Protein AF-A0A7S3UXL4-F1 (afdb_monomer_lite)

Organism: NCBI:txid215587

Radius of gyration: 20.18 Å; chains: 1; bounding box: 40×60×61 Å

pLDDT: mean 93.24, std 10.39, range [40.31, 98.38]

Sequence (168 aa):
MEEEKFDLEAFVENEVKSVQVVDLHTHLFPPEHDELFLWGIDELLNYHYIVSEFFMVASSDVTSQAFFAEYTEEKRSDLIWTTLFVLRTPVSEACQGVIRVLSRLGLEKHLKDDTLDSIRAWFHERQKDPREYAKTIFELAGIKYVVMTNIPFVEEEARYWENQVNFD

Structure (mmCIF, N/CA/C/O backbone):
data_AF-A0A7S3UXL4-F1
#
_entry.id   AF-A0A7S3UXL4-F1
#
loop_
_atom_site.group_PDB
_atom_site.id
_atom_site.type_symbol
_atom_site.label_atom_id
_atom_site.label_alt_id
_atom_site.label_comp_id
_atom_site.label_asym_id
_atom_site.label_entity_id
_atom_site.label_seq_id
_atom_site.pdbx_PDB_ins_code
_atom_site.Cartn_x
_atom_site.Cartn_y
_atom_site.Cartn_z
_atom_site.occupancy
_atom_site.B_iso_or_equiv
_atom_site.auth_seq_id
_atom_site.auth_comp_id
_atom_site.auth_asym_id
_atom_site.auth_atom_id
_atom_site.pdbx_PDB_model_num
ATOM 1 N N . MET A 1 1 ? -22.887 27.503 39.201 1.00 49.03 1 MET A N 1
ATOM 2 C CA . MET A 1 1 ? -22.783 26.175 38.573 1.00 49.03 1 MET A CA 1
ATOM 3 C C . MET A 1 1 ? -22.576 26.441 37.101 1.00 49.03 1 MET A C 1
ATOM 5 O O . MET A 1 1 ? -23.501 26.936 36.476 1.00 49.03 1 MET A O 1
ATOM 9 N N . GLU A 1 2 ? -21.353 26.276 36.605 1.00 60.50 2 GLU A N 1
ATOM 10 C CA . GLU A 1 2 ? -21.107 26.270 35.159 1.00 60.50 2 GLU A CA 1
ATOM 11 C C . GLU A 1 2 ? -21.726 24.993 34.587 1.00 60.50 2 GLU A C 1
ATOM 13 O O . GLU A 1 2 ? -21.500 23.910 35.124 1.00 60.50 2 GLU A O 1
ATOM 18 N N . GLU A 1 3 ? -22.567 25.132 33.562 1.00 67.19 3 GLU A N 1
ATOM 19 C CA . GLU A 1 3 ? -23.040 23.993 32.779 1.00 67.19 3 GLU A CA 1
ATOM 20 C C . GLU A 1 3 ? -21.860 23.435 31.985 1.00 67.19 3 GLU A C 1
ATOM 22 O O . GLU A 1 3 ? -21.225 24.149 31.206 1.00 67.19 3 GLU A O 1
ATOM 27 N N . GLU A 1 4 ? -21.560 22.156 32.196 1.00 74.75 4 GLU A N 1
ATOM 28 C CA . GLU A 1 4 ? -20.567 21.436 31.411 1.00 74.75 4 GLU A CA 1
ATOM 29 C C . GLU A 1 4 ? -21.085 21.339 29.970 1.00 74.75 4 GLU A C 1
ATOM 31 O O . GLU A 1 4 ? -22.097 20.694 29.682 1.00 74.75 4 GLU A O 1
ATOM 36 N N . LYS A 1 5 ? -20.446 22.079 29.062 1.00 82.38 5 LYS A N 1
ATOM 37 C CA . LYS A 1 5 ? -20.866 22.156 27.665 1.00 82.38 5 LYS A CA 1
ATOM 38 C C . LYS A 1 5 ? -20.492 20.846 26.977 1.00 82.38 5 LYS A C 1
ATOM 40 O O . LYS A 1 5 ? -19.318 20.498 26.923 1.00 82.38 5 LYS A O 1
ATOM 45 N N . PHE A 1 6 ? -21.487 20.135 26.452 1.00 91.25 6 PHE A N 1
ATOM 46 C CA . PHE A 1 6 ? -21.264 18.908 25.692 1.00 91.25 6 PHE A CA 1
ATOM 47 C C . PHE A 1 6 ? -20.352 19.175 24.490 1.00 91.25 6 PHE A C 1
ATOM 49 O O . PHE A 1 6 ? -20.673 20.000 23.627 1.00 91.25 6 PHE A O 1
ATOM 56 N N . ASP A 1 7 ? -19.227 18.467 24.445 1.00 95.12 7 ASP A N 1
ATOM 57 C CA . ASP A 1 7 ? -18.301 18.501 23.321 1.00 95.12 7 ASP A CA 1
ATOM 58 C C . ASP A 1 7 ? -18.802 17.564 22.215 1.00 95.12 7 ASP A C 1
ATOM 60 O O . ASP A 1 7 ? -18.509 16.366 22.181 1.00 95.12 7 ASP A O 1
ATOM 64 N N . LEU A 1 8 ? -19.620 18.126 21.325 1.00 95.75 8 LEU A N 1
ATOM 65 C CA . LEU A 1 8 ? -20.187 17.405 20.190 1.00 95.75 8 LEU A CA 1
ATOM 66 C C . LEU A 1 8 ? -19.105 16.911 19.220 1.00 95.75 8 LEU A C 1
ATOM 68 O O . LEU A 1 8 ? -19.270 15.840 18.643 1.00 95.75 8 LEU A O 1
ATOM 72 N N . GLU A 1 9 ? -18.020 17.667 19.035 1.00 96.94 9 GLU A N 1
ATOM 73 C CA . GLU A 1 9 ? -16.951 17.308 18.097 1.00 96.94 9 GLU A CA 1
ATOM 74 C C . GLU A 1 9 ? -16.204 16.073 18.595 1.00 96.94 9 GLU A C 1
ATOM 76 O O . GLU A 1 9 ? -16.118 15.078 17.872 1.00 96.94 9 GLU A O 1
ATOM 81 N N . ALA A 1 10 ? -15.767 16.087 19.858 1.00 96.62 10 ALA A N 1
ATOM 82 C CA . ALA A 1 10 ? -15.109 14.936 20.467 1.00 96.62 10 ALA A CA 1
ATOM 83 C C . ALA A 1 10 ? -16.031 13.709 20.517 1.00 96.62 10 ALA A C 1
ATOM 85 O O . ALA A 1 10 ? -15.584 12.585 20.280 1.00 96.62 10 ALA A O 1
ATOM 86 N N . PHE A 1 11 ? -17.323 13.908 20.797 1.00 97.12 11 PHE A N 1
ATOM 87 C CA . PHE A 1 11 ? -18.296 12.819 20.784 1.00 97.12 11 PHE A CA 1
ATOM 88 C C . PHE A 1 11 ? -18.409 12.182 19.395 1.00 97.12 11 PHE A C 1
ATOM 90 O O . PHE A 1 11 ? -18.219 10.976 19.263 1.00 97.12 11 PHE A O 1
ATOM 97 N N . VAL A 1 12 ? -18.658 12.978 18.350 1.00 97.44 12 VAL A N 1
ATOM 98 C CA . VAL A 1 12 ? -18.792 12.465 16.978 1.00 97.44 12 VAL A CA 1
ATOM 99 C C . VAL A 1 12 ? -17.506 11.782 16.517 1.00 97.44 12 VAL A C 1
ATOM 101 O O . VAL A 1 12 ? -17.572 10.708 15.925 1.00 97.44 12 VAL A O 1
ATOM 104 N N . GLU A 1 13 ? -16.338 12.357 16.809 1.00 97.31 13 GLU A N 1
ATOM 105 C CA . GLU A 1 13 ? -15.054 11.757 16.444 1.00 97.31 13 GLU A CA 1
ATOM 106 C C . GLU A 1 13 ? -14.853 10.384 17.105 1.00 97.31 13 GLU A C 1
ATOM 108 O O . GLU A 1 13 ? -14.411 9.439 16.446 1.00 97.31 13 GLU A O 1
ATOM 113 N N . ASN A 1 14 ? -15.211 10.249 18.384 1.00 96.81 14 ASN A N 1
ATOM 114 C CA . ASN A 1 14 ? -15.122 8.981 19.104 1.00 96.81 14 ASN A CA 1
ATOM 115 C C . ASN A 1 14 ? -16.096 7.936 18.552 1.00 96.81 14 ASN A C 1
ATOM 117 O O . ASN A 1 14 ? -15.693 6.794 18.327 1.00 96.81 14 ASN A O 1
ATOM 121 N N . GLU A 1 15 ? -17.342 8.327 18.279 1.00 97.25 15 GLU A N 1
ATOM 122 C CA . GLU A 1 15 ? -18.342 7.424 17.708 1.00 97.25 15 GLU A CA 1
ATOM 123 C C . GLU A 1 15 ? -17.902 6.933 16.324 1.00 97.25 15 GLU A C 1
ATOM 125 O O . GLU A 1 15 ? -17.841 5.725 16.093 1.00 97.25 15 GLU A O 1
ATOM 130 N N . VAL A 1 16 ? -17.482 7.840 15.431 1.00 97.06 16 VAL A N 1
ATOM 131 C CA . VAL A 1 16 ? -16.992 7.488 14.086 1.00 97.06 16 VAL A CA 1
ATOM 132 C C . VAL A 1 16 ? -15.787 6.547 14.158 1.00 97.06 16 VAL A C 1
ATOM 134 O O . VAL A 1 16 ? -15.748 5.562 13.424 1.00 97.06 16 VAL A O 1
ATOM 137 N N . LYS A 1 17 ? -14.827 6.793 15.059 1.00 94.81 17 LYS A N 1
ATOM 138 C CA . LYS A 1 17 ? -13.653 5.919 15.242 1.00 94.81 17 LYS A CA 1
ATOM 139 C C . LYS A 1 17 ? -13.992 4.538 15.809 1.00 94.81 17 LYS A C 1
ATOM 141 O O . LYS A 1 17 ? -13.200 3.616 15.634 1.00 94.81 17 LYS A O 1
ATOM 146 N N . SER A 1 18 ? -15.110 4.399 16.521 1.00 95.50 18 SER A N 1
ATOM 147 C CA . SER A 1 18 ? -15.512 3.137 17.156 1.00 95.50 18 SER A CA 1
ATOM 148 C C . SER A 1 18 ? -16.266 2.189 16.218 1.00 95.50 18 SER A C 1
ATOM 150 O O . SER A 1 18 ? -16.340 0.985 16.475 1.00 95.50 18 SER A O 1
ATOM 152 N N . VAL A 1 19 ? -16.824 2.718 15.127 1.00 97.00 19 VAL A N 1
ATOM 153 C CA . VAL A 1 19 ? -17.588 1.937 14.155 1.00 97.00 19 VAL A CA 1
ATOM 154 C C . VAL A 1 19 ? -16.642 1.154 13.252 1.00 97.00 19 VAL A C 1
ATOM 156 O O . VAL A 1 19 ? -15.722 1.709 12.657 1.00 97.00 19 VAL A O 1
ATOM 159 N N . GLN A 1 20 ? -16.912 -0.143 13.098 1.00 97.88 20 GLN A N 1
ATOM 160 C CA . GLN A 1 20 ? -16.227 -0.940 12.088 1.00 97.88 20 GLN A CA 1
ATOM 161 C C . GLN A 1 20 ? -16.821 -0.694 10.696 1.00 97.88 20 GLN A C 1
ATOM 163 O O . GLN A 1 20 ? -18.041 -0.731 10.513 1.00 97.88 20 GLN A O 1
ATOM 168 N N . VAL A 1 21 ? -15.951 -0.503 9.710 1.00 97.69 21 VAL A N 1
ATOM 169 C CA . VAL A 1 21 ? -16.305 -0.227 8.316 1.00 97.69 21 VAL A CA 1
ATOM 170 C C . VAL A 1 21 ? -16.607 -1.524 7.572 1.00 97.69 21 VAL A C 1
ATOM 172 O O . VAL A 1 21 ? -15.914 -2.530 7.725 1.00 97.69 21 VAL A O 1
ATOM 175 N N . VAL A 1 22 ? -17.637 -1.490 6.733 1.00 98.06 22 VAL A N 1
ATOM 176 C CA . VAL A 1 22 ? -17.837 -2.474 5.669 1.00 98.06 22 VAL A CA 1
ATOM 177 C C . VAL A 1 22 ? -17.412 -1.811 4.370 1.00 98.06 22 VAL A C 1
ATOM 179 O O . VAL A 1 22 ? -18.070 -0.867 3.933 1.00 98.06 22 VAL A O 1
ATOM 182 N N . ASP A 1 23 ? -16.321 -2.285 3.774 1.00 98.12 23 ASP A N 1
ATOM 183 C CA . ASP A 1 23 ? -15.875 -1.767 2.484 1.00 98.12 23 ASP A CA 1
ATOM 184 C C . ASP A 1 23 ? -16.589 -2.523 1.362 1.00 98.12 23 ASP A C 1
ATOM 186 O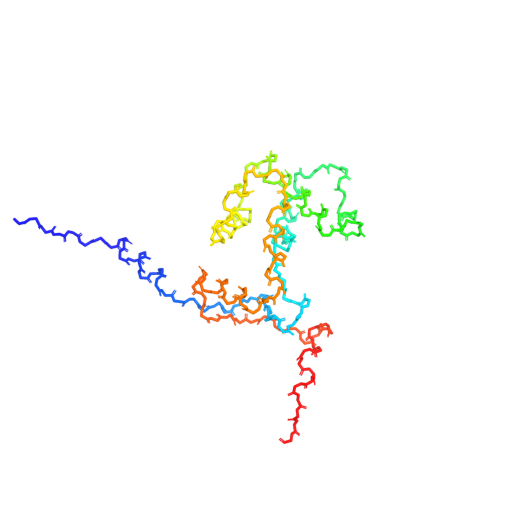 O . ASP A 1 23 ? -16.336 -3.702 1.106 1.00 98.12 23 ASP A O 1
ATOM 190 N N . LEU A 1 24 ? -17.555 -1.854 0.741 1.00 98.00 24 LEU A N 1
ATOM 191 C CA . LEU A 1 24 ? -18.469 -2.467 -0.217 1.00 98.00 24 LEU A CA 1
ATOM 192 C C . LEU A 1 24 ? -17.846 -2.684 -1.600 1.00 98.00 24 LEU A C 1
ATOM 194 O O . LEU A 1 24 ? -18.482 -3.334 -2.430 1.00 98.00 24 LEU A O 1
ATOM 198 N N . HIS A 1 25 ? -16.657 -2.141 -1.876 1.00 98.38 25 HIS A N 1
ATOM 199 C CA . HIS A 1 25 ? -16.020 -2.307 -3.176 1.00 98.38 25 HIS A CA 1
ATOM 200 C C . HIS A 1 25 ? -14.503 -2.158 -3.095 1.00 98.38 25 HIS A C 1
ATOM 202 O O . HIS A 1 25 ? -13.975 -1.064 -2.915 1.00 98.38 25 HIS A O 1
ATOM 208 N N . THR A 1 26 ? -13.804 -3.266 -3.324 1.00 98.31 26 THR A N 1
ATOM 209 C CA . THR A 1 26 ? -12.344 -3.311 -3.341 1.00 98.31 26 THR A CA 1
ATOM 210 C C . THR A 1 26 ? -11.829 -4.147 -4.508 1.00 98.31 26 THR A C 1
ATOM 212 O O . THR A 1 26 ? -12.561 -4.934 -5.109 1.00 98.31 26 THR A O 1
ATOM 215 N N . HIS A 1 27 ? -10.537 -4.006 -4.792 1.00 97.50 27 HIS A N 1
ATOM 216 C CA . HIS A 1 27 ? -9.764 -4.938 -5.616 1.00 97.50 27 HIS A CA 1
ATOM 217 C C . HIS A 1 27 ? -8.839 -5.808 -4.750 1.00 97.50 27 HIS A C 1
ATOM 219 O O . HIS A 1 27 ? -7.786 -6.245 -5.200 1.00 97.50 27 HIS A O 1
ATOM 225 N N . LEU A 1 28 ? -9.203 -6.009 -3.480 1.00 97.56 28 LEU A N 1
ATOM 226 C CA . LEU A 1 28 ? -8.455 -6.864 -2.568 1.00 97.56 28 LEU A CA 1
ATOM 227 C C . LEU A 1 28 ? -8.884 -8.317 -2.758 1.00 97.56 28 LEU A C 1
ATOM 229 O O . LEU A 1 28 ? -10.063 -8.596 -2.968 1.00 97.56 28 LEU A O 1
ATOM 233 N N . PHE A 1 29 ? -7.930 -9.226 -2.613 1.00 96.94 29 PHE A N 1
ATOM 234 C CA . PHE A 1 29 ? -8.152 -10.667 -2.575 1.00 96.94 29 PHE A CA 1
ATOM 235 C C . PHE A 1 29 ? -7.605 -11.239 -1.266 1.00 96.94 29 PHE A C 1
ATOM 237 O O . PHE A 1 29 ? -6.767 -10.600 -0.629 1.00 96.94 29 PHE A O 1
ATOM 244 N N . PRO A 1 30 ? -8.088 -12.399 -0.800 1.00 95.88 30 PRO A N 1
ATOM 245 C CA . PRO A 1 30 ? -7.595 -12.981 0.431 1.00 95.88 30 PRO A CA 1
ATOM 246 C C . PRO A 1 30 ? -6.227 -13.650 0.187 1.00 95.88 30 PRO A C 1
ATOM 248 O O . PRO A 1 30 ? -5.901 -13.971 -0.959 1.00 95.88 30 PRO A O 1
ATOM 251 N N . PRO A 1 31 ? -5.423 -13.897 1.236 1.00 95.12 31 PRO A N 1
ATOM 252 C CA . PRO A 1 31 ? -4.091 -14.487 1.085 1.00 95.12 31 PRO A CA 1
ATOM 253 C C . PRO A 1 31 ? -4.051 -15.834 0.350 1.00 95.12 31 PRO A C 1
ATOM 255 O O . PRO A 1 31 ? -3.026 -16.200 -0.206 1.00 95.12 31 PRO A O 1
ATOM 258 N N . GLU A 1 32 ? -5.160 -16.573 0.334 1.00 93.56 32 GLU A N 1
ATOM 259 C CA . GLU A 1 32 ? -5.330 -17.834 -0.395 1.00 93.56 32 GLU A CA 1
ATOM 260 C C . GLU A 1 32 ? -5.333 -17.671 -1.920 1.00 93.56 32 GLU A C 1
ATOM 262 O O . GLU A 1 32 ? -5.294 -18.672 -2.629 1.00 93.56 32 GLU A O 1
ATOM 267 N N . HIS A 1 33 ? -5.429 -16.440 -2.429 1.00 94.31 33 HIS A N 1
ATOM 268 C CA . HIS A 1 33 ? -5.394 -16.145 -3.861 1.00 94.31 33 HIS A CA 1
ATOM 269 C C . HIS A 1 33 ? -3.981 -15.777 -4.358 1.00 94.31 33 HIS A C 1
ATOM 271 O O . HIS A 1 33 ? -3.832 -15.269 -5.474 1.00 94.31 33 HIS A O 1
ATOM 277 N N . ASP A 1 34 ? -2.947 -16.055 -3.557 1.00 92.69 34 ASP A N 1
ATOM 278 C CA . ASP A 1 34 ? -1.523 -15.920 -3.884 1.00 92.69 34 ASP A CA 1
ATOM 279 C C . ASP A 1 34 ? -1.186 -14.584 -4.574 1.00 92.69 34 ASP A C 1
ATOM 281 O O . ASP A 1 34 ? -1.258 -13.528 -3.954 1.00 92.69 34 ASP A O 1
ATOM 285 N N . GLU A 1 35 ? -0.855 -14.616 -5.868 1.00 92.50 35 GLU A N 1
ATOM 286 C CA . GLU A 1 35 ? -0.429 -13.467 -6.682 1.00 92.50 35 GLU A CA 1
ATOM 287 C C . GLU A 1 35 ? -1.477 -12.345 -6.784 1.00 92.50 35 GLU A C 1
ATOM 289 O O . GLU A 1 35 ? -1.130 -11.215 -7.109 1.00 92.50 35 GLU A O 1
ATOM 294 N N . LEU A 1 36 ? -2.754 -12.628 -6.506 1.00 95.38 36 LEU A N 1
ATOM 295 C CA . LEU A 1 36 ? -3.806 -11.605 -6.486 1.00 95.38 36 LEU A CA 1
ATOM 296 C C . LEU A 1 36 ? -3.873 -10.855 -5.150 1.00 95.38 36 LEU A C 1
ATOM 298 O O . LEU A 1 36 ? -4.463 -9.776 -5.068 1.00 95.38 36 LEU A O 1
ATOM 302 N N . PHE A 1 37 ? -3.283 -11.412 -4.092 1.00 96.62 37 PHE A N 1
ATOM 303 C CA . PHE A 1 37 ? -3.136 -10.733 -2.814 1.00 96.62 37 PHE A CA 1
ATOM 304 C C . PHE A 1 37 ? -1.937 -9.785 -2.889 1.00 96.62 37 PHE A C 1
ATOM 306 O O . PHE A 1 37 ? -0.833 -10.127 -2.477 1.00 96.62 37 PHE A O 1
ATOM 313 N N . LEU A 1 38 ? -2.156 -8.586 -3.434 1.00 97.00 38 LEU A N 1
ATOM 314 C CA . LEU A 1 38 ? -1.128 -7.547 -3.536 1.00 97.00 38 LEU A CA 1
ATOM 315 C C . LEU A 1 38 ? -0.949 -6.829 -2.192 1.00 97.00 38 LEU A C 1
ATOM 317 O O . LEU A 1 38 ? -1.903 -6.290 -1.624 1.00 97.00 38 LEU A O 1
ATOM 321 N N . TRP A 1 39 ? 0.279 -6.808 -1.677 1.00 97.06 39 TRP A N 1
ATOM 322 C CA . TRP A 1 39 ? 0.633 -6.141 -0.425 1.00 97.06 39 TRP A CA 1
ATOM 323 C C . TRP A 1 39 ? 2.135 -5.856 -0.345 1.00 97.06 39 TRP A C 1
ATOM 325 O O . TRP A 1 39 ? 2.940 -6.432 -1.069 1.00 97.06 39 TRP A O 1
ATOM 335 N N . GLY A 1 40 ? 2.524 -4.995 0.595 1.00 96.94 40 GLY A N 1
ATOM 336 C CA . GLY A 1 40 ? 3.919 -4.605 0.783 1.00 96.94 40 GLY A CA 1
ATOM 337 C C . GLY A 1 40 ? 4.212 -3.189 0.308 1.00 96.94 40 GLY A C 1
ATOM 338 O O . GLY A 1 40 ? 3.376 -2.526 -0.301 1.00 96.94 40 GLY A O 1
ATOM 339 N N . ILE A 1 41 ? 5.406 -2.697 0.635 1.00 97.56 41 ILE A N 1
ATOM 340 C CA . ILE A 1 41 ? 5.806 -1.332 0.273 1.00 97.56 41 ILE A CA 1
ATOM 341 C C . ILE A 1 41 ? 5.962 -1.151 -1.237 1.00 97.56 41 ILE A C 1
ATOM 343 O O . ILE A 1 41 ? 5.609 -0.098 -1.759 1.00 97.56 41 ILE A O 1
ATOM 347 N N . ASP A 1 42 ? 6.452 -2.171 -1.935 1.00 98.06 42 ASP A N 1
ATOM 348 C CA . ASP A 1 42 ? 6.666 -2.096 -3.375 1.00 98.06 42 ASP A CA 1
ATOM 349 C C . ASP A 1 42 ? 5.328 -2.028 -4.132 1.00 98.06 42 ASP A C 1
ATOM 351 O O . ASP A 1 42 ? 5.144 -1.125 -4.949 1.00 98.06 42 ASP A O 1
ATOM 355 N N . GLU A 1 43 ? 4.340 -2.838 -3.746 1.00 97.81 43 GLU A N 1
ATOM 356 C CA . GLU A 1 43 ? 2.970 -2.757 -4.273 1.00 97.81 43 GLU A CA 1
ATOM 357 C C . GLU A 1 43 ? 2.294 -1.411 -3.969 1.00 97.81 43 GLU A C 1
ATOM 359 O O . GLU A 1 43 ? 1.658 -0.808 -4.837 1.00 97.81 43 GLU A O 1
ATOM 364 N N . LEU A 1 44 ? 2.480 -0.873 -2.754 1.00 98.00 44 LEU A N 1
ATOM 365 C CA . LEU A 1 44 ? 1.969 0.457 -2.401 1.00 98.00 44 LEU A CA 1
ATOM 366 C C . LEU A 1 44 ? 2.551 1.547 -3.309 1.00 98.00 44 LEU A C 1
ATOM 368 O O . LEU A 1 44 ? 1.811 2.421 -3.753 1.00 98.00 44 LEU A O 1
ATOM 372 N N . LEU A 1 45 ? 3.856 1.504 -3.595 1.00 98.31 45 LEU A N 1
ATOM 373 C CA . LEU A 1 45 ? 4.534 2.502 -4.427 1.00 98.31 45 LEU A CA 1
ATOM 374 C C . LEU A 1 45 ? 4.237 2.329 -5.919 1.00 98.31 45 LEU A C 1
ATOM 376 O O . LEU A 1 45 ? 4.159 3.324 -6.636 1.00 98.31 45 LEU A O 1
ATOM 380 N N . ASN A 1 46 ? 4.020 1.098 -6.386 1.00 97.19 46 ASN A N 1
ATOM 381 C CA . ASN A 1 46 ? 3.627 0.814 -7.767 1.00 97.19 46 ASN A CA 1
ATOM 382 C C . ASN A 1 46 ? 2.122 1.011 -8.022 1.00 97.19 46 ASN A C 1
ATOM 384 O O . ASN A 1 46 ? 1.658 0.808 -9.148 1.00 97.19 46 ASN A O 1
ATOM 388 N N . TYR A 1 47 ? 1.359 1.484 -7.029 1.00 98.06 47 TYR A N 1
ATOM 389 C CA . TYR A 1 47 ? -0.027 1.880 -7.228 1.00 98.06 47 TYR A CA 1
ATOM 390 C C . TYR A 1 47 ? -0.141 2.936 -8.335 1.00 98.06 47 TYR A C 1
ATOM 392 O O . TYR A 1 47 ? 0.561 3.949 -8.351 1.00 98.06 47 TYR A O 1
ATOM 400 N N . HIS A 1 48 ? -1.059 2.715 -9.274 1.00 96.81 48 HIS A N 1
ATOM 401 C CA . HIS A 1 48 ? -1.123 3.472 -10.526 1.00 96.81 48 HIS A CA 1
ATOM 402 C C . HIS A 1 48 ? -1.298 4.995 -10.355 1.00 96.81 48 HIS A C 1
ATOM 404 O O . HIS A 1 48 ? -0.878 5.750 -11.234 1.00 96.81 48 HIS A O 1
ATOM 410 N N . TYR A 1 49 ? -1.851 5.474 -9.233 1.00 98.00 49 TYR A N 1
ATOM 411 C CA . TYR A 1 49 ? -1.910 6.913 -8.927 1.00 98.00 49 TYR A CA 1
ATOM 412 C C . TYR A 1 49 ? -0.505 7.475 -8.669 1.00 98.00 49 TYR A C 1
ATOM 414 O O . TYR A 1 49 ? -0.137 8.495 -9.245 1.00 98.00 49 TYR A O 1
ATOM 422 N N . ILE A 1 50 ? 0.308 6.770 -7.878 1.00 98.25 50 ILE A N 1
ATOM 423 C CA . ILE A 1 50 ? 1.689 7.160 -7.565 1.00 98.25 50 ILE A CA 1
ATOM 424 C C . ILE A 1 50 ? 2.569 7.043 -8.808 1.00 98.25 50 ILE A C 1
ATOM 426 O O . ILE A 1 50 ? 3.351 7.947 -9.090 1.00 98.25 50 ILE A O 1
ATOM 430 N N . VAL A 1 51 ? 2.397 5.986 -9.607 1.00 98.12 51 VAL A N 1
ATOM 431 C CA . VAL A 1 51 ? 3.090 5.849 -10.899 1.00 98.12 51 VAL A CA 1
ATOM 432 C C . VAL A 1 51 ? 2.749 7.020 -11.830 1.00 98.12 51 VAL A C 1
ATOM 434 O O . VAL A 1 51 ? 3.635 7.571 -12.484 1.00 98.12 51 VAL A O 1
ATOM 437 N N . SER A 1 52 ? 1.484 7.449 -11.863 1.00 97.62 52 SER A N 1
ATOM 438 C CA . SER A 1 52 ? 1.064 8.614 -12.652 1.00 97.62 52 SER A CA 1
ATOM 439 C C . SER A 1 52 ? 1.714 9.905 -12.147 1.00 97.62 52 SER A C 1
ATOM 441 O O . SER A 1 52 ? 2.263 10.661 -12.945 1.00 97.62 52 SER A O 1
ATOM 443 N N . GLU A 1 53 ? 1.714 10.143 -10.832 1.00 98.06 53 GLU A N 1
ATOM 444 C CA . GLU A 1 53 ? 2.385 11.296 -10.214 1.00 98.06 53 GLU A CA 1
ATOM 445 C C . GLU A 1 53 ? 3.897 11.294 -10.472 1.00 98.06 53 GLU A C 1
ATOM 447 O O . GLU A 1 53 ? 4.478 12.338 -10.772 1.00 98.06 53 GLU A O 1
ATOM 452 N N . PHE A 1 54 ? 4.528 10.121 -10.421 1.00 98.12 54 PHE A N 1
ATOM 453 C CA . PHE A 1 54 ? 5.941 9.943 -10.723 1.00 98.12 54 PHE A CA 1
ATOM 454 C C . PHE A 1 54 ? 6.268 10.422 -12.140 1.00 98.12 54 PHE A C 1
ATOM 456 O O . PHE A 1 54 ? 7.164 11.251 -12.309 1.00 98.12 54 PHE A O 1
ATOM 463 N N . PHE A 1 55 ? 5.514 9.986 -13.153 1.00 97.88 55 PHE A N 1
ATOM 464 C CA . PHE A 1 55 ? 5.770 10.382 -14.542 1.00 97.88 55 PHE A CA 1
ATOM 465 C C . PHE A 1 55 ? 5.572 11.877 -14.816 1.00 97.88 55 PHE A C 1
ATOM 467 O O . PHE A 1 55 ? 6.145 12.389 -15.776 1.00 97.88 55 PHE A O 1
ATOM 474 N N . MET A 1 56 ? 4.835 12.602 -13.971 1.00 96.38 56 MET A N 1
ATOM 475 C CA . MET A 1 56 ? 4.708 14.059 -14.100 1.00 96.38 56 MET A CA 1
ATOM 476 C C . MET A 1 56 ? 6.008 14.805 -13.782 1.00 96.38 56 MET A C 1
ATOM 478 O O . MET A 1 56 ? 6.174 15.953 -14.194 1.00 96.38 56 MET A O 1
ATOM 482 N N . VAL A 1 57 ? 6.917 14.183 -13.026 1.00 96.56 57 VAL A N 1
ATOM 483 C CA . VAL A 1 57 ? 8.131 14.830 -12.503 1.00 96.56 57 VAL A CA 1
ATOM 484 C C . VAL A 1 57 ? 9.413 14.022 -12.718 1.00 96.56 57 VAL A C 1
ATOM 486 O O . VAL A 1 57 ? 10.490 14.469 -12.307 1.00 96.56 57 VAL A O 1
ATOM 489 N N . ALA A 1 58 ? 9.302 12.839 -13.322 1.00 94.75 58 ALA A N 1
ATOM 490 C CA . ALA A 1 58 ? 10.418 11.968 -13.649 1.00 94.75 58 ALA A CA 1
ATOM 491 C C . ALA A 1 58 ? 11.395 12.644 -14.625 1.00 94.75 58 ALA A C 1
ATOM 493 O O . ALA A 1 58 ? 11.026 13.524 -15.406 1.00 94.75 58 ALA A O 1
ATOM 494 N N . SER A 1 59 ? 12.660 12.214 -14.589 1.00 93.06 59 SER A N 1
ATOM 495 C CA . SER A 1 59 ? 13.647 12.630 -15.593 1.00 93.06 59 SER A CA 1
ATOM 496 C C . SER A 1 59 ? 13.186 12.218 -16.992 1.00 93.06 59 SER A C 1
ATOM 498 O O . SER A 1 59 ? 12.627 11.135 -17.163 1.00 93.06 59 SER A O 1
ATOM 500 N N . SER A 1 60 ? 13.502 13.032 -18.002 1.00 91.00 60 SER A N 1
ATOM 501 C CA . SER A 1 60 ? 13.231 12.727 -19.414 1.00 91.00 60 SER A CA 1
ATOM 502 C C . SER A 1 60 ? 13.871 11.423 -19.895 1.00 91.00 60 SER A C 1
ATOM 504 O O . SER A 1 60 ? 13.418 10.851 -20.882 1.00 91.00 60 SER A O 1
ATOM 506 N N . ASP A 1 61 ? 14.909 10.953 -19.203 1.00 93.25 61 ASP A N 1
ATOM 507 C CA . ASP A 1 61 ? 15.594 9.697 -19.521 1.00 93.25 61 ASP A CA 1
ATOM 508 C C . ASP A 1 61 ? 14.797 8.457 -19.073 1.00 93.25 61 ASP A C 1
ATOM 510 O O . ASP A 1 61 ? 15.068 7.343 -19.522 1.00 93.25 61 ASP A O 1
ATOM 514 N N . VAL A 1 62 ? 13.801 8.625 -18.194 1.00 95.44 62 VAL A N 1
ATOM 515 C CA . VAL A 1 62 ? 12.930 7.538 -17.734 1.00 95.44 62 VAL A CA 1
ATOM 516 C C . VAL A 1 62 ? 11.708 7.463 -18.642 1.00 95.44 62 VAL A C 1
ATOM 518 O O . VAL A 1 62 ? 10.723 8.176 -18.460 1.00 95.44 62 VAL A O 1
ATOM 521 N N . THR A 1 63 ? 11.759 6.574 -19.631 1.00 95.38 63 THR A N 1
ATOM 522 C CA . THR A 1 63 ? 10.611 6.326 -20.513 1.00 95.38 63 THR A CA 1
ATOM 523 C C . THR A 1 63 ? 9.610 5.373 -19.861 1.00 95.38 63 THR A C 1
ATOM 525 O O . THR A 1 63 ? 9.987 4.487 -19.092 1.00 95.38 63 THR A O 1
ATOM 528 N N . SER A 1 64 ? 8.325 5.509 -20.204 1.00 95.25 64 SER A N 1
ATOM 529 C CA . SER A 1 64 ? 7.291 4.567 -19.755 1.00 95.25 64 SER A CA 1
ATOM 530 C C . SER A 1 64 ? 7.571 3.141 -20.230 1.00 95.25 64 SER A C 1
ATOM 532 O O . SER A 1 64 ? 7.374 2.193 -19.477 1.00 95.25 64 SER A O 1
ATOM 534 N N . GLN A 1 65 ? 8.098 2.985 -21.447 1.00 95.94 65 GLN A N 1
ATOM 535 C CA . GLN A 1 65 ? 8.483 1.685 -21.982 1.00 95.94 65 GLN A CA 1
ATOM 536 C C . GLN A 1 65 ? 9.556 1.016 -21.118 1.00 95.94 65 GLN A C 1
ATOM 538 O O . GLN A 1 65 ? 9.346 -0.112 -20.684 1.00 95.94 65 GLN A O 1
ATOM 543 N N . ALA A 1 66 ? 10.662 1.706 -20.823 1.00 95.94 66 ALA A N 1
ATOM 544 C CA . ALA A 1 66 ? 11.715 1.146 -19.978 1.00 95.94 66 ALA A CA 1
ATOM 545 C C . ALA A 1 66 ? 11.189 0.847 -18.565 1.00 95.94 66 ALA A C 1
ATOM 547 O O . ALA A 1 66 ? 11.453 -0.217 -18.009 1.00 95.94 66 ALA A O 1
ATOM 548 N N . PHE A 1 67 ? 10.379 1.754 -18.013 1.00 97.00 67 PHE A N 1
ATOM 549 C CA . PHE A 1 67 ? 9.787 1.591 -16.690 1.00 97.00 67 PHE A CA 1
ATOM 550 C C . PHE A 1 67 ? 8.935 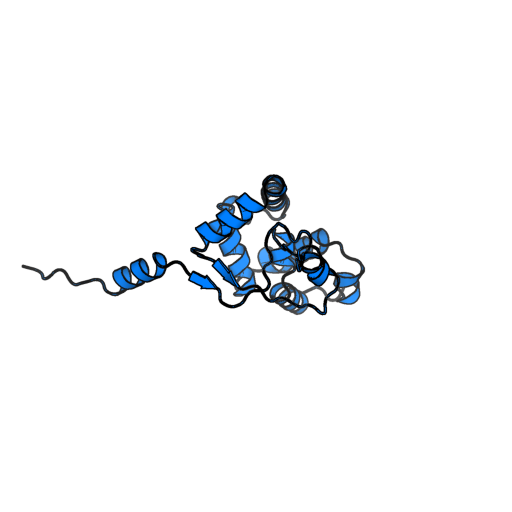0.321 -16.575 1.00 97.00 67 PHE A C 1
ATOM 552 O O . PHE A 1 67 ? 9.097 -0.415 -15.611 1.00 97.00 67 PHE A O 1
ATOM 559 N N . PHE A 1 68 ? 8.053 0.039 -17.538 1.00 96.31 68 PHE A N 1
ATOM 560 C CA . PHE A 1 68 ? 7.160 -1.123 -17.461 1.00 96.31 68 PHE A CA 1
ATOM 561 C C . PHE A 1 68 ? 7.766 -2.420 -18.006 1.00 96.31 68 PHE A C 1
ATOM 563 O O . PHE A 1 68 ? 7.415 -3.488 -17.516 1.00 96.31 68 PHE A O 1
ATOM 570 N N . ALA A 1 69 ? 8.630 -2.350 -19.022 1.00 95.94 69 ALA A N 1
ATOM 571 C CA . ALA A 1 69 ? 9.131 -3.541 -19.710 1.00 95.94 69 ALA A CA 1
ATOM 572 C C . ALA A 1 69 ? 10.498 -4.023 -19.203 1.00 95.94 69 ALA A C 1
ATOM 574 O O . ALA A 1 69 ? 10.819 -5.197 -19.369 1.00 95.94 69 ALA A O 1
ATOM 575 N N . GLU A 1 70 ? 11.318 -3.138 -18.629 1.00 96.62 70 GLU A N 1
ATOM 576 C CA . GLU A 1 70 ? 12.721 -3.446 -18.320 1.00 96.62 70 GLU A CA 1
ATOM 577 C C . GLU A 1 70 ? 13.044 -3.384 -16.826 1.00 96.62 70 GLU A C 1
ATOM 579 O O . GLU A 1 70 ? 14.003 -4.013 -16.375 1.00 96.62 70 GLU A O 1
ATOM 584 N N . TYR A 1 71 ? 12.311 -2.588 -16.046 1.00 97.25 71 TYR A N 1
ATOM 585 C CA . TYR A 1 71 ? 12.641 -2.378 -14.639 1.00 97.25 71 TYR A CA 1
ATOM 586 C C . TYR A 1 71 ? 11.983 -3.442 -13.765 1.00 97.25 71 TYR A C 1
ATOM 588 O O . TYR A 1 71 ? 10.809 -3.764 -13.926 1.00 97.25 71 TYR A O 1
ATOM 596 N N . THR A 1 72 ? 12.742 -3.954 -12.796 1.00 97.19 72 THR A N 1
ATOM 597 C CA . THR A 1 72 ? 12.179 -4.777 -11.724 1.00 97.19 72 THR A CA 1
ATOM 598 C C . THR A 1 72 ? 11.248 -3.936 -10.853 1.00 97.19 72 THR A C 1
ATOM 600 O O . THR A 1 72 ? 11.336 -2.705 -10.829 1.00 97.19 72 THR A O 1
ATOM 603 N N . GLU A 1 73 ? 10.358 -4.590 -10.111 1.00 95.44 73 GLU A N 1
ATOM 604 C CA . GLU A 1 73 ? 9.479 -3.916 -9.154 1.00 95.44 73 GLU A CA 1
ATOM 605 C C . GLU A 1 73 ? 10.264 -3.083 -8.135 1.00 95.44 73 GLU A C 1
ATOM 607 O O . GLU A 1 73 ? 10.008 -1.890 -8.001 1.00 95.44 73 GLU A O 1
ATOM 612 N N . GLU A 1 74 ? 11.302 -3.666 -7.535 1.00 96.50 74 GLU A N 1
ATOM 613 C CA . GLU A 1 74 ? 12.187 -2.989 -6.581 1.00 96.50 74 GLU A CA 1
ATOM 614 C C . GLU A 1 74 ? 12.804 -1.720 -7.184 1.00 96.50 74 GLU A C 1
ATOM 616 O O . GLU A 1 74 ? 12.761 -0.649 -6.578 1.00 96.50 74 GLU A O 1
ATOM 621 N N . LYS A 1 75 ? 13.302 -1.804 -8.428 1.00 97.25 75 LYS A N 1
ATOM 622 C CA . LYS A 1 75 ? 13.883 -0.655 -9.133 1.00 97.25 75 LYS A CA 1
ATOM 623 C C . LYS A 1 75 ? 12.847 0.440 -9.386 1.00 97.25 75 LYS A C 1
ATOM 625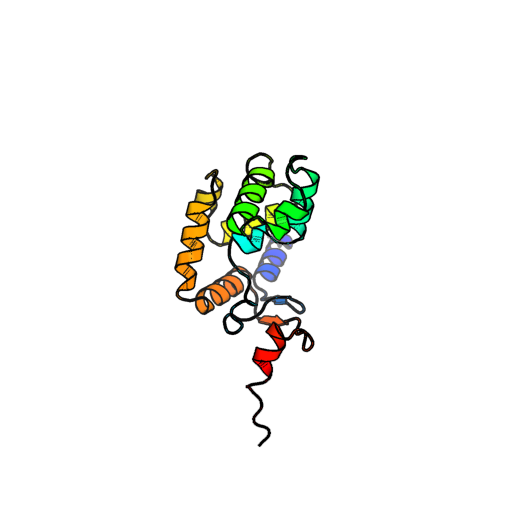 O O . LYS A 1 75 ? 13.178 1.623 -9.279 1.00 97.25 75 LYS A O 1
ATOM 630 N N . ARG A 1 76 ? 11.613 0.074 -9.751 1.00 97.75 76 ARG A N 1
ATOM 631 C CA . ARG A 1 76 ? 10.515 1.038 -9.930 1.00 97.75 76 ARG A CA 1
ATOM 632 C C . ARG A 1 76 ? 10.196 1.739 -8.612 1.00 97.75 76 ARG A C 1
ATOM 634 O O . ARG A 1 76 ? 10.153 2.967 -8.582 1.00 97.75 76 ARG A O 1
ATOM 641 N N . SER A 1 77 ? 10.055 0.980 -7.530 1.00 98.12 77 SER A N 1
ATOM 642 C CA . SER A 1 77 ? 9.768 1.505 -6.195 1.00 98.12 77 SER A CA 1
ATOM 643 C C . SER A 1 77 ? 10.867 2.418 -5.667 1.00 98.12 77 SER A C 1
ATOM 645 O O . SER A 1 77 ? 10.563 3.490 -5.154 1.00 98.12 77 SER A O 1
ATOM 647 N N . ASP A 1 78 ? 12.139 2.049 -5.838 1.00 97.75 78 ASP A N 1
ATOM 648 C CA . ASP A 1 78 ? 13.279 2.870 -5.409 1.00 97.75 78 ASP A CA 1
ATOM 649 C C . ASP A 1 78 ? 13.294 4.216 -6.136 1.00 97.75 78 ASP A C 1
ATOM 651 O O . ASP A 1 78 ? 13.530 5.271 -5.537 1.00 97.75 78 ASP A O 1
ATOM 655 N N . LEU A 1 79 ? 12.999 4.190 -7.437 1.00 97.19 79 LEU A N 1
ATOM 656 C CA . LEU A 1 79 ? 12.942 5.386 -8.264 1.00 97.19 79 LEU A CA 1
ATOM 657 C C . LEU A 1 79 ? 11.768 6.288 -7.863 1.00 97.19 79 LEU A C 1
ATOM 659 O O . LEU A 1 79 ? 11.941 7.506 -7.758 1.00 97.19 79 LEU A O 1
ATOM 663 N N . ILE A 1 80 ? 10.600 5.701 -7.599 1.00 97.75 80 ILE A N 1
ATOM 664 C CA . ILE A 1 80 ? 9.411 6.406 -7.109 1.00 97.75 80 ILE A CA 1
ATOM 665 C C . ILE A 1 80 ? 9.677 7.022 -5.734 1.00 97.75 80 ILE A C 1
ATOM 667 O O . ILE A 1 80 ? 9.461 8.223 -5.563 1.00 97.75 80 ILE A O 1
ATOM 671 N N . TRP A 1 81 ? 10.189 6.238 -4.782 1.00 97.69 81 TRP A N 1
ATOM 672 C CA . TRP A 1 81 ? 10.517 6.686 -3.428 1.00 97.69 81 TRP A CA 1
ATOM 673 C C . TRP A 1 81 ? 11.468 7.878 -3.460 1.00 97.69 81 TRP A C 1
ATOM 675 O O . TRP A 1 81 ? 11.155 8.960 -2.960 1.00 97.69 81 TRP A O 1
ATOM 685 N N . THR A 1 82 ? 12.590 7.718 -4.164 1.00 96.62 82 THR A N 1
ATOM 686 C CA . THR A 1 82 ? 13.574 8.788 -4.338 1.00 96.62 82 THR A CA 1
ATOM 687 C C . THR A 1 82 ? 12.926 10.045 -4.923 1.00 96.62 82 THR A C 1
ATOM 689 O O . THR A 1 82 ? 13.138 11.153 -4.436 1.00 96.62 82 THR A O 1
ATOM 692 N N . THR A 1 83 ? 12.100 9.895 -5.958 1.00 96.69 83 THR A N 1
ATOM 693 C CA . THR A 1 83 ? 11.562 11.033 -6.714 1.00 96.69 83 THR A CA 1
ATOM 694 C C . THR A 1 83 ? 10.456 11.782 -5.971 1.00 96.69 83 THR A C 1
ATOM 696 O O . THR A 1 83 ? 10.435 13.018 -6.010 1.00 96.69 83 THR A O 1
ATOM 699 N N . LEU A 1 84 ? 9.535 11.066 -5.325 1.00 97.12 84 LEU A N 1
ATOM 700 C CA . LEU A 1 84 ? 8.320 11.641 -4.740 1.00 97.12 84 LEU A CA 1
ATOM 701 C C . LEU A 1 84 ? 8.396 11.857 -3.224 1.00 97.12 84 LEU A C 1
ATOM 703 O O . LEU A 1 84 ? 7.668 12.708 -2.719 1.00 97.12 84 LEU A O 1
ATOM 707 N N . PHE A 1 85 ? 9.269 11.134 -2.515 1.00 96.06 85 PHE A N 1
ATOM 708 C CA . PHE A 1 85 ? 9.338 11.159 -1.048 1.00 96.06 85 PHE A CA 1
ATOM 709 C C . PHE A 1 85 ? 10.648 11.747 -0.508 1.00 96.06 85 PHE A C 1
ATOM 711 O O . PHE A 1 85 ? 10.626 12.391 0.539 1.00 96.06 85 PHE A O 1
ATOM 718 N N . VAL A 1 86 ? 11.773 11.557 -1.212 1.00 95.12 86 VAL A N 1
ATOM 719 C CA . VAL A 1 86 ? 13.089 12.082 -0.789 1.00 95.12 86 VAL A CA 1
ATOM 720 C C . VAL A 1 86 ? 13.380 13.437 -1.433 1.00 95.12 86 VAL A C 1
ATOM 722 O O . VAL A 1 86 ? 13.611 14.432 -0.751 1.00 95.12 86 VAL A O 1
ATOM 725 N N . LEU A 1 87 ? 13.343 13.507 -2.768 1.00 95.50 87 LEU A N 1
ATOM 726 C CA . LEU A 1 87 ? 13.645 14.737 -3.511 1.00 95.50 87 LEU A CA 1
ATOM 727 C C . LEU A 1 87 ? 12.532 15.788 -3.412 1.00 95.50 87 LEU A C 1
ATOM 729 O O . LEU A 1 87 ? 12.725 16.938 -3.816 1.00 95.50 87 LEU A O 1
ATOM 733 N N . ARG A 1 88 ? 11.353 15.395 -2.924 1.00 94.56 88 ARG A N 1
ATOM 734 C CA . ARG A 1 88 ? 10.158 16.231 -2.806 1.00 94.56 88 ARG A CA 1
ATOM 735 C C . ARG A 1 88 ? 9.430 15.887 -1.519 1.00 94.56 88 ARG A C 1
ATOM 737 O O . ARG A 1 88 ? 9.437 14.744 -1.085 1.00 94.56 88 ARG A O 1
ATOM 744 N N . THR A 1 89 ? 8.757 16.876 -0.941 1.00 95.06 89 THR A N 1
ATOM 745 C CA . THR A 1 89 ? 7.850 16.623 0.178 1.00 95.06 89 THR A CA 1
ATOM 746 C C . THR A 1 89 ? 6.617 15.863 -0.338 1.00 95.06 89 THR A C 1
ATOM 748 O O . THR A 1 89 ? 5.954 16.381 -1.244 1.00 95.06 89 THR A O 1
ATOM 751 N N . PRO A 1 90 ? 6.267 14.693 0.231 1.00 95.81 90 PRO A N 1
ATOM 752 C CA . PRO A 1 90 ? 5.163 13.849 -0.236 1.00 95.81 90 PRO A CA 1
ATOM 753 C C . PRO A 1 90 ? 3.795 14.421 0.176 1.00 95.81 90 PRO A C 1
ATOM 755 O O . PRO A 1 90 ? 3.132 13.913 1.075 1.00 95.81 90 PRO A O 1
ATOM 758 N N . VAL A 1 91 ? 3.388 15.529 -0.449 1.00 96.19 91 VAL A N 1
ATOM 759 C CA . VAL A 1 91 ? 2.163 16.268 -0.092 1.00 96.19 91 VAL A CA 1
ATOM 760 C C . VAL A 1 91 ? 0.909 15.794 -0.826 1.00 96.19 91 VAL A C 1
ATOM 762 O O . VAL A 1 91 ? -0.184 16.164 -0.407 1.00 96.19 91 VAL A O 1
ATOM 765 N N . SER A 1 92 ? 1.030 15.007 -1.900 1.00 98.06 92 SER A N 1
ATOM 766 C CA . SER A 1 92 ? -0.138 14.457 -2.602 1.00 98.06 92 SER A CA 1
ATOM 767 C C . SER A 1 92 ? -0.872 13.433 -1.736 1.00 98.06 92 SER A C 1
ATOM 769 O O . SER A 1 92 ? -0.258 12.761 -0.909 1.00 98.06 92 SER A O 1
ATOM 771 N N . GLU A 1 93 ? -2.183 13.284 -1.938 1.00 98.25 93 GLU A N 1
ATOM 772 C CA . GLU A 1 93 ? -3.004 12.334 -1.172 1.00 98.25 93 GLU A CA 1
ATOM 773 C C . GLU A 1 93 ? -2.501 10.889 -1.304 1.00 98.25 93 GLU A C 1
ATOM 775 O O . GLU A 1 93 ? -2.440 10.161 -0.315 1.00 98.25 93 GLU A O 1
ATOM 780 N N . ALA A 1 94 ? -2.068 10.478 -2.503 1.00 97.75 94 ALA A N 1
ATOM 781 C CA . ALA A 1 94 ? -1.537 9.135 -2.720 1.00 97.75 94 ALA A CA 1
ATOM 782 C C . ALA A 1 94 ? -0.232 8.907 -1.935 1.00 97.75 94 ALA A C 1
ATOM 784 O O . ALA A 1 94 ? -0.086 7.888 -1.254 1.00 97.75 94 ALA A O 1
ATOM 785 N N . CYS A 1 95 ? 0.688 9.879 -1.949 1.00 98.00 95 CYS A N 1
ATOM 786 C CA . CYS A 1 95 ? 1.929 9.784 -1.184 1.00 98.00 95 CYS A CA 1
ATOM 787 C C . CYS A 1 95 ? 1.683 9.870 0.334 1.00 98.00 95 CYS A C 1
A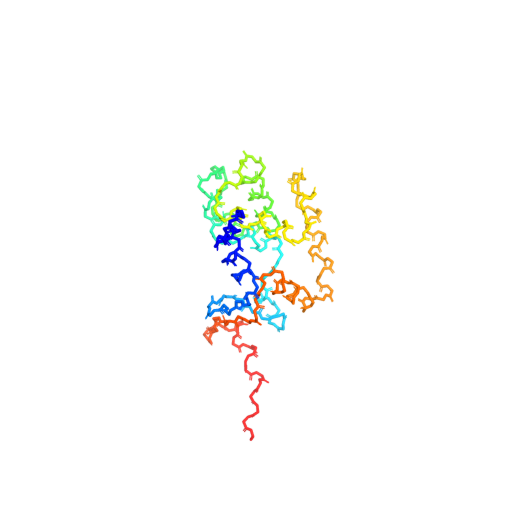TOM 789 O O . CYS A 1 95 ? 2.245 9.076 1.093 1.00 98.00 95 CYS A O 1
ATOM 791 N N . GLN A 1 96 ? 0.809 10.773 0.793 1.00 97.75 96 GLN A N 1
ATOM 792 C CA . GLN A 1 96 ? 0.403 10.848 2.201 1.00 97.75 96 GLN A CA 1
ATOM 793 C C . GLN A 1 96 ? -0.245 9.541 2.673 1.00 97.75 96 GLN A C 1
ATOM 795 O O . GLN A 1 96 ? -0.003 9.119 3.805 1.00 97.75 96 GLN A O 1
ATOM 800 N N . GLY A 1 97 ? -1.002 8.866 1.804 1.00 97.81 97 GLY A N 1
ATOM 801 C CA . GLY A 1 97 ? -1.551 7.535 2.051 1.00 97.81 97 GLY A CA 1
ATOM 802 C C . GLY A 1 97 ? -0.471 6.514 2.411 1.00 97.81 97 GLY A C 1
ATOM 803 O O . GLY A 1 97 ? -0.577 5.857 3.446 1.00 97.81 97 GLY A O 1
ATOM 804 N N . VAL A 1 98 ? 0.616 6.440 1.634 1.00 97.81 98 VAL A N 1
ATOM 805 C CA . VAL A 1 98 ? 1.756 5.546 1.926 1.00 97.81 98 VAL A CA 1
ATOM 806 C C . VAL A 1 98 ? 2.396 5.887 3.272 1.00 97.81 98 VAL A C 1
ATOM 808 O O . VAL A 1 98 ? 2.591 5.003 4.108 1.00 97.81 98 VAL A O 1
ATOM 811 N N . ILE A 1 99 ? 2.658 7.171 3.535 1.00 97.00 99 ILE A N 1
ATOM 812 C CA . ILE A 1 99 ? 3.214 7.624 4.820 1.00 97.00 99 ILE A CA 1
ATOM 813 C C . ILE A 1 99 ? 2.294 7.243 5.986 1.00 97.00 99 ILE A C 1
ATOM 815 O O . ILE A 1 99 ? 2.760 6.781 7.031 1.00 97.00 99 ILE A O 1
ATOM 819 N N . ARG A 1 100 ? 0.978 7.394 5.812 1.00 96.88 100 ARG A N 1
ATOM 820 C CA . ARG A 1 100 ? -0.015 7.048 6.828 1.00 96.88 100 ARG A CA 1
ATOM 821 C C . ARG A 1 100 ? -0.050 5.550 7.093 1.00 96.88 100 ARG A C 1
ATOM 823 O O . ARG A 1 100 ? -0.115 5.170 8.260 1.00 96.88 100 ARG A O 1
ATOM 830 N N . VAL A 1 101 ? 0.026 4.720 6.054 1.00 97.50 101 VAL A N 1
ATOM 831 C CA . VAL A 1 101 ? 0.124 3.261 6.195 1.00 97.50 101 VAL A CA 1
ATOM 832 C C . VAL A 1 101 ? 1.369 2.897 7.001 1.00 97.50 101 VAL A C 1
ATOM 834 O O . VAL A 1 101 ? 1.253 2.226 8.024 1.00 97.50 101 VAL A O 1
ATOM 837 N N . LEU A 1 102 ? 2.541 3.409 6.621 1.00 96.94 102 LEU A N 1
ATOM 838 C CA . LEU A 1 102 ? 3.797 3.134 7.326 1.00 96.94 102 LEU A CA 1
ATOM 839 C C . LEU A 1 102 ? 3.752 3.588 8.792 1.00 96.94 102 LEU A C 1
ATOM 841 O O . LEU A 1 102 ? 4.163 2.842 9.679 1.00 96.94 102 LEU A O 1
ATOM 845 N N . SER A 1 103 ? 3.184 4.762 9.073 1.00 96.25 103 SER A N 1
ATOM 846 C CA . SER A 1 103 ? 2.986 5.232 10.449 1.00 96.25 103 SER A CA 1
ATOM 847 C C . SER A 1 103 ? 2.033 4.333 11.240 1.00 96.25 103 SER A C 1
ATOM 849 O O . SER A 1 103 ? 2.342 3.919 12.352 1.00 96.25 103 SER A O 1
ATOM 851 N N . ARG A 1 104 ? 0.893 3.928 10.668 1.00 96.25 104 ARG A N 1
ATOM 852 C CA . ARG A 1 104 ? -0.048 3.024 11.357 1.00 96.25 104 ARG A CA 1
ATOM 853 C C . ARG A 1 104 ? 0.548 1.644 11.638 1.00 96.25 104 ARG A C 1
ATOM 855 O O . ARG A 1 104 ? 0.120 1.001 12.591 1.00 96.25 104 ARG A O 1
ATOM 862 N N . LEU A 1 105 ? 1.548 1.228 10.862 1.00 96.69 105 LEU A N 1
ATOM 863 C CA . LEU A 1 105 ? 2.325 0.005 11.083 1.00 96.69 105 LEU A CA 1
ATOM 864 C C . LEU A 1 105 ? 3.499 0.188 12.068 1.00 96.69 105 LEU A C 1
ATOM 866 O O . LEU A 1 105 ? 4.206 -0.778 12.353 1.00 96.69 105 LEU A O 1
ATOM 870 N N . GLY A 1 106 ? 3.711 1.397 12.604 1.00 96.25 106 GLY A N 1
ATOM 871 C CA . GLY A 1 106 ? 4.790 1.712 13.547 1.00 96.25 106 GLY A CA 1
ATOM 872 C C . GLY A 1 106 ? 6.173 1.836 12.897 1.00 96.25 106 GLY A C 1
ATOM 873 O O . GLY A 1 106 ? 7.194 1.576 13.540 1.00 96.25 106 GLY A O 1
ATOM 874 N N . LEU A 1 107 ? 6.220 2.175 11.605 1.00 96.00 107 LEU A N 1
ATOM 875 C CA . LEU A 1 107 ? 7.445 2.273 10.808 1.00 96.00 107 LEU A CA 1
ATOM 876 C C . LEU A 1 107 ? 7.963 3.709 10.670 1.00 96.00 107 LEU A C 1
ATOM 878 O O . LEU A 1 107 ? 8.843 3.957 9.849 1.00 96.00 107 LEU A O 1
ATOM 882 N N . GLU A 1 108 ? 7.496 4.665 11.483 1.00 92.06 108 GLU A N 1
ATOM 883 C CA . GLU A 1 108 ? 7.880 6.079 11.339 1.00 92.06 108 GLU A CA 1
ATOM 884 C C . GLU A 1 108 ? 9.388 6.310 11.443 1.00 92.06 108 GLU A C 1
ATOM 886 O O . GLU A 1 108 ? 9.928 7.221 10.817 1.00 92.06 108 GLU A O 1
ATOM 891 N N . LYS A 1 109 ? 10.088 5.477 12.221 1.00 92.75 109 LYS A N 1
ATOM 892 C CA . LYS A 1 109 ? 11.545 5.569 12.369 1.00 92.75 109 LYS A CA 1
ATOM 893 C C . LYS A 1 109 ? 12.290 5.337 11.050 1.00 92.75 109 LYS A C 1
ATOM 895 O O . LYS A 1 109 ? 13.370 5.890 10.892 1.00 92.75 109 LYS A O 1
ATOM 900 N N . HIS A 1 110 ? 11.699 4.568 10.135 1.00 91.31 110 HIS A N 1
ATOM 901 C CA . HIS A 1 110 ? 12.271 4.232 8.831 1.00 91.31 110 HIS A CA 1
ATOM 902 C C . HIS A 1 110 ? 11.934 5.260 7.751 1.00 91.31 110 HIS A C 1
ATOM 904 O O . HIS A 1 110 ? 12.568 5.275 6.709 1.00 91.31 110 HIS A O 1
ATOM 910 N N . LEU A 1 111 ? 10.990 6.176 8.002 1.00 87.56 111 LEU A N 1
ATOM 911 C CA . LEU A 1 111 ? 10.665 7.260 7.064 1.00 87.56 111 LEU A CA 1
ATOM 912 C C . LEU A 1 111 ? 11.792 8.293 6.916 1.00 87.56 111 LEU A C 1
ATOM 914 O O . LEU A 1 111 ? 11.725 9.150 6.042 1.00 87.56 111 LEU A O 1
ATOM 918 N N . LYS A 1 112 ? 12.788 8.254 7.807 1.00 83.44 112 LYS A N 1
ATOM 919 C CA . LYS A 1 112 ? 13.990 9.093 7.739 1.00 83.44 112 LYS A CA 1
ATOM 920 C C . LYS A 1 112 ? 15.112 8.449 6.927 1.00 83.44 112 LYS A C 1
ATOM 922 O O . LYS A 1 112 ? 16.124 9.108 6.711 1.00 83.44 112 LYS A O 1
ATOM 927 N N . ASP A 1 113 ? 14.956 7.179 6.561 1.00 85.50 113 ASP A N 1
ATOM 928 C CA . ASP A 1 113 ? 15.928 6.461 5.754 1.00 85.50 113 ASP A CA 1
ATOM 929 C C . ASP A 1 113 ? 15.738 6.885 4.286 1.00 85.50 113 ASP A C 1
ATOM 931 O O . ASP A 1 113 ? 14.613 6.974 3.788 1.00 85.50 113 ASP A O 1
ATOM 935 N N . ASP A 1 114 ? 16.839 7.133 3.576 1.00 82.25 114 ASP A N 1
ATOM 936 C CA . ASP A 1 114 ? 16.788 7.465 2.145 1.00 82.25 114 ASP A CA 1
ATOM 937 C C . ASP A 1 114 ? 16.475 6.227 1.274 1.00 82.25 114 ASP A C 1
ATOM 939 O O . ASP A 1 114 ? 16.185 6.365 0.084 1.00 82.25 114 ASP A O 1
ATOM 943 N N . THR A 1 115 ? 16.523 5.016 1.850 1.00 92.06 115 THR A N 1
ATOM 944 C CA . THR A 1 115 ? 16.282 3.736 1.161 1.00 92.06 115 THR A CA 1
ATOM 945 C C . THR A 1 115 ? 15.119 2.955 1.774 1.00 92.06 115 THR A C 1
ATOM 947 O O . THR A 1 115 ? 14.735 3.152 2.927 1.00 92.06 115 THR A O 1
ATOM 950 N N . LEU A 1 116 ? 14.562 2.026 0.994 1.00 96.50 116 LEU A N 1
ATOM 951 C CA . LEU A 1 116 ? 13.433 1.185 1.400 1.00 96.50 116 LEU A CA 1
ATOM 952 C C . LEU A 1 116 ? 13.846 -0.091 2.150 1.00 96.50 116 LEU A C 1
ATOM 954 O O . LEU A 1 116 ? 12.973 -0.848 2.573 1.00 96.50 116 LEU A O 1
ATOM 958 N N . ASP A 1 117 ? 15.142 -0.346 2.342 1.00 96.00 117 ASP A N 1
ATOM 959 C CA . ASP A 1 117 ? 15.660 -1.646 2.801 1.00 96.00 117 ASP A CA 1
ATOM 960 C C . ASP A 1 117 ? 15.069 -2.080 4.146 1.00 96.00 117 ASP A C 1
ATOM 962 O O . ASP A 1 117 ? 14.589 -3.205 4.296 1.00 96.00 117 ASP A O 1
ATOM 966 N N . SER A 1 118 ? 15.037 -1.167 5.119 1.00 95.88 118 SER A N 1
ATOM 967 C CA . SER A 1 118 ? 14.470 -1.432 6.444 1.00 95.88 118 SER A CA 1
ATOM 968 C C . SER A 1 118 ? 12.971 -1.748 6.383 1.00 95.88 118 SER A C 1
ATOM 970 O O . SER A 1 118 ? 12.478 -2.612 7.111 1.00 95.88 118 SER A O 1
ATOM 972 N N . ILE A 1 119 ? 12.239 -1.051 5.509 1.00 97.06 119 ILE A N 1
ATOM 973 C CA . ILE A 1 119 ? 10.794 -1.222 5.334 1.00 97.06 119 ILE A CA 1
ATOM 974 C C . ILE A 1 119 ? 10.518 -2.558 4.637 1.00 97.06 119 ILE A C 1
ATOM 976 O O . ILE A 1 119 ? 9.687 -3.336 5.108 1.00 97.06 119 ILE A O 1
ATOM 980 N N . ARG A 1 120 ? 11.255 -2.873 3.566 1.00 97.50 120 ARG A N 1
ATOM 981 C CA . ARG A 1 120 ? 11.174 -4.161 2.865 1.00 97.50 120 ARG A CA 1
ATOM 982 C C . ARG A 1 120 ? 11.481 -5.329 3.791 1.00 97.50 120 ARG A C 1
ATOM 984 O O . ARG A 1 120 ? 10.722 -6.293 3.811 1.00 97.50 120 ARG A O 1
ATOM 991 N N . ALA A 1 121 ? 12.530 -5.228 4.609 1.00 96.81 121 ALA A N 1
ATOM 992 C CA . ALA A 1 121 ? 12.870 -6.258 5.589 1.00 96.81 121 ALA A CA 1
ATOM 993 C C . ALA A 1 121 ? 11.709 -6.526 6.560 1.00 96.81 121 ALA A C 1
ATOM 995 O O . ALA A 1 121 ? 11.378 -7.682 6.829 1.00 96.81 121 ALA A O 1
ATOM 996 N N . TRP A 1 122 ? 11.036 -5.469 7.027 1.00 96.94 122 TRP A N 1
ATOM 997 C CA . TRP A 1 122 ? 9.857 -5.602 7.879 1.00 96.94 122 TRP A CA 1
ATOM 998 C C . TRP A 1 122 ? 8.710 -6.328 7.164 1.00 96.94 122 TRP A C 1
ATOM 1000 O O . TRP A 1 122 ? 8.133 -7.254 7.736 1.00 96.94 122 TRP A O 1
ATOM 1010 N N . PHE A 1 123 ? 8.390 -5.976 5.914 1.00 96.88 123 PHE A N 1
ATOM 1011 C CA . PHE A 1 123 ? 7.351 -6.675 5.142 1.00 96.88 123 PHE A CA 1
ATOM 1012 C C . PHE A 1 123 ? 7.717 -8.137 4.860 1.00 96.88 123 PHE A C 1
ATOM 1014 O O . PHE A 1 123 ? 6.883 -9.023 5.043 1.00 96.88 123 PHE A O 1
ATOM 1021 N N . HIS A 1 124 ? 8.975 -8.412 4.518 1.00 96.69 124 HIS A N 1
ATOM 1022 C CA . HIS A 1 124 ? 9.472 -9.762 4.263 1.00 96.69 124 HIS A CA 1
ATOM 1023 C C . HIS A 1 124 ? 9.283 -10.694 5.473 1.00 96.69 124 HIS A C 1
ATOM 1025 O O . HIS A 1 124 ? 8.890 -11.847 5.321 1.00 96.69 124 HIS A O 1
ATOM 1031 N N . GLU A 1 125 ? 9.472 -10.207 6.704 1.00 96.50 125 GLU A N 1
ATOM 1032 C CA . GLU A 1 125 ? 9.208 -11.013 7.905 1.00 96.50 125 GLU A CA 1
ATOM 1033 C C . GLU A 1 125 ? 7.755 -11.506 8.011 1.00 96.50 125 GLU A C 1
ATOM 1035 O O . GLU A 1 125 ? 7.523 -12.588 8.557 1.00 96.50 125 GLU A O 1
ATOM 1040 N N . ARG A 1 126 ? 6.791 -10.743 7.480 1.00 95.88 126 ARG A N 1
ATOM 1041 C CA . ARG A 1 126 ? 5.357 -11.077 7.506 1.00 95.88 126 ARG A CA 1
ATOM 1042 C C . ARG A 1 126 ? 4.937 -12.061 6.427 1.00 95.88 126 ARG A C 1
ATOM 1044 O O . ARG A 1 126 ? 3.871 -12.649 6.550 1.00 95.88 126 ARG A O 1
ATOM 1051 N N . GLN A 1 127 ? 5.789 -12.333 5.437 1.00 92.06 127 GLN A N 1
ATOM 1052 C CA . GLN A 1 127 ? 5.518 -13.369 4.432 1.00 92.06 127 GLN A CA 1
ATOM 1053 C C . GLN A 1 127 ? 5.393 -14.765 5.061 1.00 92.06 127 GLN A C 1
ATOM 1055 O O . GLN A 1 127 ? 4.821 -15.667 4.461 1.00 92.06 127 GLN A O 1
ATOM 1060 N N . LYS A 1 128 ? 5.891 -14.944 6.294 1.00 93.31 128 LYS A N 1
ATOM 1061 C CA . LYS A 1 128 ? 5.739 -16.177 7.076 1.00 93.31 128 LYS A CA 1
ATOM 1062 C C . LYS A 1 128 ? 4.293 -16.456 7.491 1.00 93.31 128 LYS A C 1
ATOM 1064 O O . LYS A 1 128 ? 3.961 -17.616 7.711 1.00 93.31 128 LYS A O 1
ATOM 1069 N N . ASP A 1 129 ? 3.472 -15.414 7.634 1.00 95.88 129 ASP A N 1
ATOM 1070 C CA . ASP A 1 129 ? 2.051 -15.530 7.967 1.00 95.88 129 ASP A CA 1
ATOM 1071 C C . ASP A 1 129 ? 1.235 -14.382 7.329 1.00 95.88 129 ASP A C 1
ATOM 1073 O O . ASP A 1 129 ? 0.896 -13.390 7.987 1.00 95.88 129 ASP A O 1
ATOM 1077 N N . PRO A 1 130 ? 0.912 -14.496 6.026 1.00 94.81 130 PRO A N 1
ATOM 1078 C CA . PRO A 1 130 ? 0.136 -13.485 5.309 1.00 94.81 130 PRO A CA 1
ATOM 1079 C C . PRO A 1 130 ? -1.285 -13.299 5.860 1.00 94.81 130 PRO A C 1
ATOM 1081 O O . PRO A 1 130 ? -1.850 -12.209 5.760 1.00 94.81 130 PRO A O 1
ATOM 1084 N N . ARG A 1 131 ? -1.867 -14.340 6.476 1.00 95.88 131 ARG A N 1
ATOM 1085 C CA . ARG A 1 131 ? -3.197 -14.269 7.101 1.00 95.88 131 ARG A CA 1
ATOM 1086 C C . ARG A 1 131 ? -3.183 -13.371 8.327 1.00 95.88 131 ARG A C 1
ATOM 1088 O O . ARG A 1 131 ? -4.057 -12.514 8.455 1.00 95.88 131 ARG A O 1
ATOM 1095 N N . GLU A 1 132 ? -2.192 -13.531 9.200 1.00 96.56 132 GLU A N 1
ATOM 1096 C CA . GLU A 1 132 ? -2.055 -12.658 10.367 1.00 96.56 132 GLU A CA 1
ATOM 1097 C C . GLU A 1 132 ? -1.749 -11.214 9.951 1.00 96.56 132 GLU A C 1
ATOM 1099 O O . GLU A 1 132 ? -2.279 -10.272 10.546 1.00 96.56 132 GLU A O 1
ATOM 1104 N N . TYR A 1 133 ? -0.971 -11.020 8.880 1.00 96.00 133 TYR A N 1
ATOM 1105 C CA . TYR A 1 133 ? -0.773 -9.690 8.306 1.00 96.00 133 TYR A CA 1
ATOM 1106 C C . TYR A 1 133 ? -2.094 -9.071 7.818 1.00 96.00 133 TYR A C 1
ATOM 1108 O O . TYR A 1 133 ? -2.435 -7.968 8.243 1.00 96.00 133 TYR A O 1
ATOM 1116 N N . ALA A 1 134 ? -2.874 -9.779 6.994 1.00 96.69 134 ALA A N 1
ATOM 1117 C CA . ALA A 1 134 ? -4.155 -9.281 6.481 1.00 96.69 134 ALA A CA 1
ATOM 1118 C C . ALA A 1 134 ? -5.128 -8.922 7.618 1.00 96.69 134 ALA A C 1
ATOM 1120 O O . ALA A 1 134 ? -5.733 -7.847 7.618 1.00 96.69 134 ALA A O 1
ATOM 1121 N N . LYS A 1 135 ? -5.211 -9.783 8.639 1.00 97.06 135 LYS A N 1
ATOM 1122 C CA . LYS A 1 135 ? -5.994 -9.531 9.851 1.00 97.06 135 LYS A CA 1
ATOM 1123 C C . LYS A 1 135 ? -5.521 -8.274 10.586 1.00 97.06 135 LYS A C 1
ATOM 1125 O O . LYS A 1 135 ? -6.347 -7.430 10.919 1.00 97.06 135 LYS A O 1
ATOM 1130 N N . THR A 1 136 ? -4.210 -8.110 10.771 1.00 96.56 136 THR A N 1
ATOM 1131 C CA . THR A 1 136 ? -3.626 -6.910 11.393 1.00 96.56 136 THR A CA 1
ATOM 1132 C C . THR A 1 136 ? -4.020 -5.643 10.632 1.00 96.56 136 THR A C 1
ATOM 1134 O O . THR A 1 136 ? -4.378 -4.639 11.247 1.00 96.56 136 THR A O 1
ATOM 1137 N N . ILE A 1 137 ? -3.997 -5.674 9.294 1.00 97.12 137 ILE A N 1
ATOM 1138 C CA . ILE A 1 137 ? -4.412 -4.529 8.471 1.00 97.12 137 ILE A CA 1
ATOM 1139 C C . ILE A 1 137 ? -5.891 -4.202 8.679 1.00 97.12 137 ILE A C 1
ATOM 1141 O O . ILE A 1 137 ? -6.227 -3.033 8.870 1.00 97.12 137 ILE A O 1
ATOM 1145 N N . PHE A 1 138 ? -6.767 -5.206 8.705 1.00 97.62 138 PHE A N 1
ATOM 1146 C CA . PHE A 1 138 ? -8.199 -4.994 8.925 1.00 97.62 138 PHE A CA 1
ATOM 1147 C C . PHE A 1 138 ? -8.469 -4.423 10.321 1.00 97.62 138 PHE A C 1
ATOM 1149 O O . PHE A 1 138 ? -9.235 -3.470 10.455 1.00 97.62 138 PHE A O 1
ATOM 1156 N N . GLU A 1 139 ? -7.789 -4.930 11.350 1.00 96.94 139 GLU A N 1
ATOM 1157 C CA . GLU A 1 139 ? -7.890 -4.415 12.719 1.00 96.94 139 GLU A CA 1
ATOM 1158 C C . GLU A 1 139 ? -7.409 -2.960 12.821 1.00 96.94 139 GLU A C 1
ATOM 1160 O O . GLU A 1 139 ? -8.114 -2.111 13.370 1.00 96.94 139 GLU A O 1
ATOM 1165 N N . LEU A 1 140 ? -6.248 -2.634 12.242 1.00 96.69 140 LEU A N 1
ATOM 1166 C CA . LEU A 1 140 ? -5.702 -1.272 12.242 1.00 96.69 140 LEU A CA 1
ATOM 1167 C C . LEU A 1 140 ? -6.572 -0.281 11.462 1.00 96.69 140 LEU A C 1
ATOM 1169 O O . LEU A 1 140 ? -6.617 0.902 11.820 1.00 96.69 140 LEU A O 1
ATOM 1173 N N . ALA A 1 141 ? -7.227 -0.741 10.398 1.00 96.56 141 ALA A N 1
ATOM 1174 C CA . ALA A 1 141 ? -8.128 0.061 9.578 1.00 96.56 141 ALA A CA 1
ATOM 1175 C C . ALA A 1 141 ? -9.561 0.125 10.138 1.00 96.56 141 ALA A C 1
ATOM 1177 O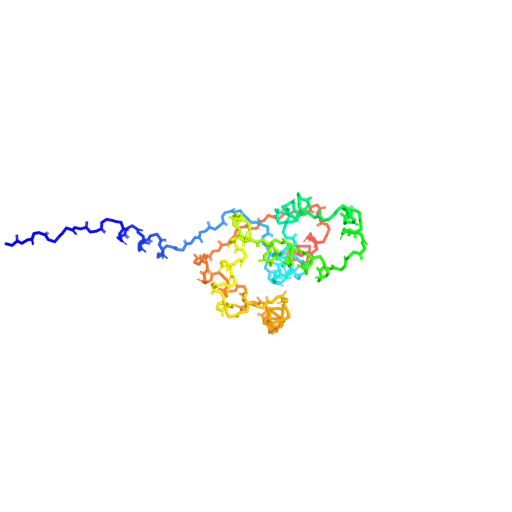 O . ALA A 1 141 ? -10.362 0.920 9.653 1.00 96.56 141 ALA A O 1
ATOM 1178 N N . GLY A 1 142 ? -9.895 -0.688 11.147 1.00 97.38 142 GLY A N 1
ATOM 1179 C CA . GLY A 1 142 ? -11.262 -0.810 11.652 1.00 97.38 142 GLY A CA 1
ATOM 1180 C C . GLY A 1 142 ? -12.216 -1.447 10.637 1.00 97.38 142 GLY A C 1
ATOM 1181 O O . GLY A 1 142 ? -13.408 -1.164 10.657 1.00 97.38 142 GLY A O 1
ATOM 1182 N N . ILE A 1 143 ? -11.717 -2.289 9.732 1.00 98.12 143 ILE A N 1
ATOM 1183 C CA . ILE A 1 143 ? -12.516 -2.953 8.699 1.00 98.12 143 ILE A CA 1
ATOM 1184 C C . ILE A 1 143 ? -13.104 -4.246 9.264 1.00 98.12 143 ILE A C 1
ATOM 1186 O O . ILE A 1 143 ? -12.391 -5.105 9.780 1.00 98.12 143 ILE A O 1
ATOM 1190 N N . LYS A 1 144 ? -14.422 -4.405 9.137 1.00 97.81 144 LYS A N 1
ATOM 1191 C CA . LYS A 1 144 ? -15.142 -5.625 9.511 1.00 97.81 144 LYS A CA 1
ATOM 1192 C C . LYS A 1 144 ? -14.999 -6.709 8.446 1.00 97.81 144 LYS A C 1
ATOM 1194 O O . LYS A 1 144 ? -14.745 -7.863 8.768 1.00 97.81 144 LYS A O 1
ATOM 1199 N N . TYR A 1 145 ? -15.236 -6.334 7.194 1.00 97.50 145 TYR A N 1
ATOM 1200 C CA . TYR A 1 145 ? -15.021 -7.152 6.006 1.00 97.50 145 TYR A CA 1
ATOM 1201 C C . TYR A 1 145 ? -15.018 -6.253 4.769 1.00 97.50 145 TYR A C 1
ATOM 1203 O O . TYR A 1 145 ? -15.499 -5.116 4.811 1.00 97.50 145 TYR A O 1
ATOM 1211 N N . VAL A 1 146 ? -14.494 -6.795 3.675 1.00 98.25 146 VAL A N 1
ATOM 1212 C CA . VAL A 1 146 ? -14.473 -6.150 2.363 1.00 98.25 146 VAL A CA 1
ATOM 1213 C C . VAL A 1 146 ? -15.248 -6.993 1.361 1.00 98.25 146 VAL A C 1
ATOM 1215 O O . VAL A 1 146 ? -15.389 -8.206 1.534 1.00 98.25 146 VAL A O 1
ATOM 1218 N N . VAL A 1 147 ? -15.734 -6.356 0.307 1.00 98.25 147 VAL A N 1
ATOM 1219 C CA . VAL A 1 147 ? -16.292 -7.023 -0.867 1.00 98.25 147 VAL A CA 1
ATOM 1220 C C . VAL A 1 147 ? -15.275 -6.916 -1.998 1.00 98.25 147 VAL A C 1
ATOM 1222 O O . VAL A 1 147 ? -14.789 -5.826 -2.313 1.00 98.25 147 VAL A O 1
ATOM 1225 N N . MET A 1 148 ? -14.926 -8.060 -2.579 1.00 97.81 148 MET A N 1
ATOM 1226 C CA . MET A 1 148 ? -13.975 -8.149 -3.684 1.00 97.81 148 MET A CA 1
ATOM 1227 C C . MET A 1 148 ? -14.641 -7.779 -5.011 1.00 97.81 148 MET A C 1
ATOM 1229 O O . MET A 1 148 ? -15.860 -7.884 -5.168 1.00 97.81 148 MET A O 1
ATOM 1233 N N . THR A 1 149 ? -13.828 -7.408 -5.993 1.00 97.31 149 THR A N 1
ATOM 1234 C CA . THR A 1 149 ? -14.243 -7.322 -7.393 1.00 97.31 149 THR A CA 1
ATOM 1235 C C . THR A 1 149 ? -13.774 -8.580 -8.095 1.00 97.31 149 THR A C 1
ATOM 1237 O O . THR A 1 149 ? -12.583 -8.712 -8.355 1.00 97.31 149 THR A O 1
ATOM 1240 N N . ASN A 1 150 ? -14.708 -9.491 -8.378 1.00 95.62 150 ASN A N 1
ATOM 1241 C CA . ASN A 1 150 ? -14.381 -10.779 -8.976 1.00 95.62 150 ASN A CA 1
ATOM 1242 C C . ASN A 1 150 ? -14.652 -10.822 -10.480 1.00 95.62 150 ASN A C 1
ATOM 1244 O O . ASN A 1 150 ? -15.787 -10.603 -10.912 1.00 95.62 150 ASN A O 1
ATOM 1248 N N . ILE A 1 151 ? -13.623 -11.111 -11.277 1.00 93.81 151 ILE A N 1
ATOM 1249 C CA . ILE A 1 151 ? -13.660 -11.073 -12.738 1.00 93.81 151 ILE A CA 1
ATOM 1250 C C . ILE A 1 151 ? -13.491 -12.494 -13.299 1.00 93.81 151 ILE A C 1
ATOM 1252 O O . ILE A 1 151 ? -12.373 -12.953 -13.523 1.00 93.81 151 ILE A O 1
ATOM 1256 N N . PRO A 1 152 ? -14.590 -13.192 -13.643 1.00 91.62 152 PRO A N 1
ATOM 1257 C CA . PRO A 1 152 ? -14.527 -14.578 -14.123 1.00 91.62 152 PRO A CA 1
ATOM 1258 C C . PRO A 1 152 ? -13.892 -14.727 -15.516 1.00 91.62 152 PRO A C 1
ATOM 1260 O O . PRO A 1 152 ? -13.709 -15.840 -15.994 1.00 91.62 152 PRO A O 1
ATOM 1263 N N . PHE A 1 153 ? -13.601 -13.616 -16.196 1.00 93.69 153 PHE A N 1
ATOM 1264 C CA . PHE A 1 153 ? -12.976 -13.597 -17.521 1.00 93.69 153 PHE A CA 1
ATOM 1265 C C . PHE A 1 153 ? -11.449 -13.464 -17.470 1.00 93.69 153 PHE A C 1
ATOM 1267 O O . PHE A 1 153 ? -10.813 -13.474 -18.521 1.00 93.69 153 PHE A O 1
ATOM 1274 N N . VAL A 1 154 ? -10.873 -13.305 -16.276 1.00 92.81 154 VAL A N 1
ATOM 1275 C CA . VAL A 1 154 ? -9.425 -13.311 -16.050 1.00 92.81 154 VAL A CA 1
ATOM 1276 C C . VAL A 1 154 ? -9.052 -14.718 -15.607 1.00 92.81 154 VAL A C 1
ATOM 1278 O O . VAL A 1 154 ? -9.497 -15.166 -14.553 1.00 92.81 154 VAL A O 1
ATOM 1281 N N . GLU A 1 155 ? -8.282 -15.433 -16.424 1.00 91.81 155 GLU A N 1
ATOM 1282 C CA . GLU A 1 155 ? -7.951 -16.849 -16.201 1.00 91.81 155 GLU A CA 1
ATOM 1283 C C . GLU A 1 155 ? -7.205 -17.050 -14.873 1.00 91.81 155 GLU A C 1
ATOM 1285 O O . GLU A 1 155 ? -7.501 -17.971 -14.108 1.00 91.81 155 GLU A O 1
ATOM 1290 N N . GLU A 1 156 ? -6.305 -16.121 -14.545 1.00 91.06 156 GLU A N 1
ATOM 1291 C CA . GLU A 1 156 ? -5.540 -16.103 -13.299 1.00 91.06 156 GLU A CA 1
ATOM 1292 C C . GLU A 1 156 ? -6.425 -15.945 -12.057 1.00 91.06 156 GLU A C 1
ATOM 1294 O O . GLU A 1 156 ? -6.054 -16.413 -10.982 1.00 91.06 156 GLU A O 1
ATO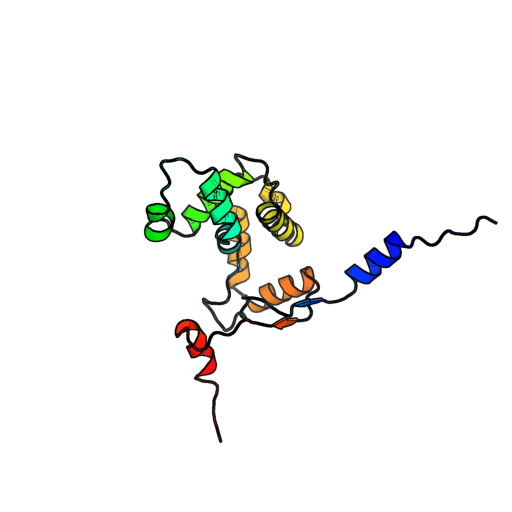M 1299 N N . GLU A 1 157 ? -7.597 -15.319 -12.192 1.00 93.44 157 GLU A N 1
ATOM 1300 C CA . GLU A 1 157 ? -8.576 -15.200 -11.113 1.00 93.44 157 GLU A CA 1
ATOM 1301 C C . GLU A 1 157 ? -9.559 -16.372 -11.099 1.00 93.44 157 GLU A C 1
ATOM 1303 O O . GLU A 1 157 ? -9.823 -16.957 -10.044 1.00 93.44 157 GLU A O 1
ATOM 1308 N N . ALA A 1 158 ? -10.082 -16.748 -12.266 1.00 92.25 158 ALA A N 1
ATOM 1309 C CA . ALA A 1 158 ? -11.074 -17.805 -12.415 1.00 92.25 158 ALA A CA 1
ATOM 1310 C C . ALA A 1 158 ? -10.600 -19.137 -11.808 1.00 92.25 158 ALA A C 1
ATOM 1312 O O . ALA A 1 158 ? -11.390 -19.824 -11.154 1.00 92.25 158 ALA A O 1
ATOM 1313 N N . ARG A 1 159 ? -9.298 -19.450 -11.913 1.00 91.12 159 ARG A N 1
ATOM 1314 C CA . ARG A 1 159 ? -8.685 -20.680 -11.375 1.00 91.12 159 ARG A CA 1
ATOM 1315 C C . ARG A 1 159 ? -8.963 -20.936 -9.885 1.00 91.12 159 ARG A C 1
ATOM 1317 O O . ARG A 1 159 ? -8.985 -22.093 -9.460 1.00 91.12 159 ARG A O 1
ATOM 1324 N N . TYR A 1 160 ? -9.192 -19.889 -9.086 1.00 89.94 160 TYR A N 1
ATOM 1325 C CA . TYR A 1 160 ? -9.483 -20.021 -7.650 1.00 89.94 160 TYR A CA 1
ATOM 1326 C C . TYR A 1 160 ? -10.925 -20.467 -7.358 1.00 89.94 160 TYR A C 1
ATOM 1328 O O . TYR A 1 160 ? -11.210 -20.958 -6.265 1.00 89.94 160 TYR A O 1
ATOM 1336 N N . TRP A 1 161 ? -11.823 -20.364 -8.341 1.00 88.88 161 TRP A N 1
ATOM 1337 C CA . TRP A 1 161 ? -13.242 -20.709 -8.219 1.00 88.88 161 TRP A CA 1
ATOM 1338 C C . TRP A 1 161 ? -13.601 -22.038 -8.897 1.00 88.88 161 TRP A C 1
ATOM 1340 O O . TRP A 1 161 ? -14.543 -22.709 -8.478 1.00 88.88 161 TRP A O 1
ATOM 1350 N N . GLU A 1 162 ? -12.832 -22.459 -9.905 1.00 79.44 162 GLU A N 1
ATOM 1351 C CA . GLU A 1 162 ? -13.097 -23.672 -10.697 1.00 79.44 162 GLU A CA 1
ATOM 1352 C C . GLU A 1 162 ? -12.989 -24.979 -9.890 1.00 79.44 162 GLU A C 1
ATOM 1354 O O . GLU A 1 162 ? -13.712 -25.936 -10.159 1.00 79.44 162 GLU A O 1
ATOM 1359 N N . ASN A 1 163 ? -12.145 -25.018 -8.855 1.00 64.25 163 ASN A N 1
ATOM 1360 C CA . ASN A 1 163 ? -11.884 -26.230 -8.065 1.00 64.25 163 ASN A CA 1
ATOM 1361 C C . ASN A 1 163 ? -12.791 -26.397 -6.829 1.00 64.25 163 ASN A C 1
ATOM 1363 O O . ASN A 1 163 ? -12.620 -27.354 -6.074 1.00 64.25 163 ASN A O 1
ATOM 1367 N N . GLN A 1 164 ? -13.744 -25.486 -6.594 1.00 59.38 164 GLN A N 1
ATOM 1368 C CA . GLN A 1 164 ? -14.619 -25.522 -5.408 1.00 59.38 164 GLN A CA 1
ATOM 1369 C C . GLN A 1 164 ? -16.023 -26.078 -5.677 1.00 59.38 164 GLN A C 1
ATOM 1371 O O . GLN A 1 164 ? -16.899 -26.021 -4.814 1.00 59.38 164 GLN A O 1
ATOM 1376 N N . VAL A 1 165 ? -16.247 -26.641 -6.862 1.00 45.34 165 VAL A N 1
ATOM 1377 C CA . VAL A 1 165 ? -17.577 -27.039 -7.309 1.00 45.34 165 VAL A CA 1
ATOM 1378 C C . VAL A 1 165 ? -17.693 -28.561 -7.387 1.00 45.34 165 VAL A C 1
ATOM 1380 O O . VAL A 1 165 ? -17.533 -29.162 -8.444 1.00 45.34 165 VAL A O 1
ATOM 1383 N N . ASN A 1 166 ? -18.021 -29.188 -6.255 1.00 45.09 166 ASN A N 1
ATOM 1384 C CA . ASN A 1 166 ? -18.774 -30.442 -6.281 1.00 45.09 166 ASN A CA 1
ATOM 1385 C C . ASN A 1 166 ? -20.258 -30.071 -6.353 1.00 45.09 166 ASN A C 1
ATOM 1387 O O . ASN A 1 166 ? -20.858 -29.700 -5.345 1.00 45.09 166 ASN A O 1
ATOM 1391 N N . PHE A 1 167 ? -20.837 -30.138 -7.551 1.00 46.22 167 PHE A N 1
ATOM 1392 C CA . PHE A 1 167 ? -22.289 -30.197 -7.710 1.00 46.22 167 PHE A CA 1
ATOM 1393 C C . PHE A 1 167 ? -22.747 -31.650 -7.508 1.00 46.22 167 PHE A C 1
ATOM 1395 O O . PHE A 1 167 ? -23.117 -32.310 -8.477 1.00 46.22 167 PHE A O 1
ATOM 1402 N N . ASP A 1 168 ? -22.682 -32.141 -6.270 1.00 40.31 168 ASP A N 1
ATOM 1403 C CA . ASP A 1 168 ? -23.422 -33.338 -5.838 1.00 40.31 168 ASP A CA 1
ATOM 1404 C C . ASP A 1 168 ? -24.653 -32.919 -5.020 1.00 40.31 168 ASP A C 1
ATOM 1406 O O . ASP A 1 168 ? -24.514 -32.024 -4.150 1.00 40.31 168 ASP A O 1
#

InterPro domains:
  IPR032466 Metal-dependent hydrolase [SSF51556] (8-167)

Secondary structure (DSSP, 8-state):
-------HHHHHHHHHHHSPEEEEEE----GGGGGGS--SHHHHHTSHHHHHHHHHHS-TT--HHHHHHT--HHHHHHHHHIIIIISS---SHHHHHHHHHHHHTT-GGGGG-SSSHHHHHHHHHHTT-HHHHHHHHHHHHTEEEEEE---TT-HHHHHHHHTT----

Foldseek 3Di:
DDDPDDPPPVVVVVVVVVAFDEAAEDQADAVVLPVSHDDFQLSLCVPVVLVVVCVVFDDPVDDPCCLPPPDDSQRNSLSSCLGQLVVHPNPDPSSVVSVVVCVLVVNNVCSPPNHCVVRRVVVVVCVVPSNVVVVSVSVSVSHPYYDHDQDCPDPSRVVVVPPPDDPD